Protein AF-A0A966UN75-F1 (afdb_monomer_lite)

Sequence (112 aa):
MVTPQGIENRLVALSKEVDESHQFLESAEYKYHTAKASYEIAIAQARLSFAGEKFRVQDVQDQALLICKDKYEALNVAEATVKAARANATRIRTQVDIARSIGTSVRASLEM

pLDDT: mean 93.8, std 6.37, range [58.09, 98.56]

Structure (mmCIF, N/CA/C/O backbone):
data_AF-A0A966UN75-F1
#
_entry.id   AF-A0A966UN75-F1
#
loop_
_atom_site.group_PDB
_atom_site.id
_atom_site.type_symbol
_atom_site.label_atom_id
_atom_site.label_alt_id
_atom_site.label_comp_id
_atom_site.label_asym_id
_atom_site.label_entity_id
_atom_site.label_seq_id
_atom_site.pdbx_PDB_ins_code
_atom_site.Cartn_x
_atom_site.Cartn_y
_atom_site.Cartn_z
_atom_site.occupancy
_atom_site.B_iso_or_equiv
_atom_site.auth_seq_id
_atom_site.auth_comp_id
_atom_site.auth_asym_id
_atom_site.auth_atom_id
_atom_site.pdbx_PDB_model_num
ATOM 1 N N . MET A 1 1 ? -29.346 0.416 26.987 1.00 58.09 1 MET A N 1
ATOM 2 C CA . MET A 1 1 ? -28.511 0.821 28.137 1.00 58.09 1 MET A CA 1
ATOM 3 C C . MET A 1 1 ? -27.101 0.318 27.870 1.00 58.09 1 MET A C 1
ATOM 5 O O . MET A 1 1 ? -26.964 -0.852 27.536 1.00 58.09 1 MET A O 1
ATOM 9 N N . VAL A 1 2 ? -26.088 1.188 27.889 1.00 76.31 2 VAL A N 1
ATOM 10 C CA . VAL A 1 2 ? -24.690 0.764 27.697 1.00 76.31 2 VAL A CA 1
ATOM 11 C C . VAL A 1 2 ? -24.244 0.068 28.980 1.00 76.31 2 VAL A C 1
ATOM 13 O O . VAL A 1 2 ? -24.348 0.656 30.052 1.00 76.31 2 VAL A O 1
ATOM 16 N N . THR A 1 3 ? -23.808 -1.188 28.886 1.00 85.81 3 THR A N 1
ATOM 17 C CA . THR A 1 3 ? -23.370 -1.983 30.042 1.00 85.81 3 THR A CA 1
ATOM 18 C C . THR A 1 3 ? -21.853 -2.176 30.014 1.0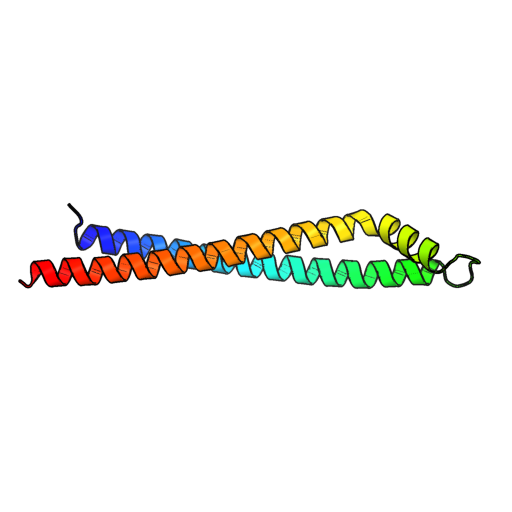0 85.81 3 THR A C 1
ATOM 20 O O . THR A 1 3 ? -21.284 -2.241 28.920 1.00 85.81 3 THR A O 1
ATOM 23 N N . PRO A 1 4 ? -21.184 -2.329 31.174 1.00 86.75 4 PRO A N 1
ATOM 24 C CA . PRO A 1 4 ? -19.757 -2.661 31.224 1.00 86.75 4 PRO A CA 1
ATOM 25 C C . PRO A 1 4 ? -19.409 -3.883 30.365 1.00 86.75 4 PRO A C 1
ATOM 27 O O . PRO A 1 4 ? -18.506 -3.816 29.535 1.00 86.75 4 PRO A O 1
ATOM 30 N N . GLN A 1 5 ? -20.219 -4.944 30.458 1.00 87.75 5 GLN A N 1
ATOM 31 C CA . GLN A 1 5 ? -20.061 -6.155 29.649 1.00 87.75 5 GLN A CA 1
ATOM 32 C C . GLN A 1 5 ? -20.158 -5.881 28.140 1.00 87.75 5 GLN A C 1
ATOM 34 O O . GLN A 1 5 ? -19.411 -6.449 27.346 1.00 87.75 5 GLN A O 1
ATOM 39 N N . GLY A 1 6 ? -21.073 -5.000 27.721 1.00 89.38 6 GLY A N 1
ATOM 40 C CA . GLY A 1 6 ? -21.213 -4.613 26.317 1.00 89.38 6 GLY A CA 1
ATOM 41 C C . GLY A 1 6 ? -19.988 -3.863 25.787 1.00 89.38 6 GLY A C 1
ATOM 42 O O . GLY A 1 6 ? -19.602 -4.056 24.634 1.00 89.38 6 GLY A O 1
ATOM 43 N N . ILE A 1 7 ? -19.347 -3.050 26.632 1.00 89.81 7 ILE A N 1
ATOM 44 C CA . ILE A 1 7 ? -18.121 -2.321 26.282 1.00 89.81 7 ILE A CA 1
ATOM 45 C C . ILE A 1 7 ? -16.931 -3.275 26.196 1.00 89.81 7 ILE A C 1
ATOM 47 O O . ILE A 1 7 ? -16.166 -3.190 25.239 1.00 89.81 7 ILE A O 1
ATOM 51 N N . GLU A 1 8 ? -16.791 -4.208 27.139 1.00 88.75 8 GLU A N 1
ATOM 52 C CA . GLU A 1 8 ? -15.737 -5.229 27.096 1.00 88.75 8 GLU A CA 1
ATOM 53 C C . GLU A 1 8 ? -15.836 -6.086 25.835 1.00 88.75 8 GLU A C 1
ATOM 55 O O . GLU A 1 8 ? -14.857 -6.210 25.100 1.00 88.75 8 GLU A O 1
ATOM 60 N N . ASN A 1 9 ? -17.035 -6.574 25.504 1.00 92.50 9 ASN A N 1
ATOM 61 C CA . ASN A 1 9 ? -17.260 -7.329 24.270 1.00 92.50 9 ASN A CA 1
ATOM 62 C C . ASN A 1 9 ? -16.887 -6.506 23.025 1.00 92.50 9 ASN A C 1
ATOM 64 O O . ASN A 1 9 ? -16.300 -7.035 22.078 1.00 92.50 9 ASN A O 1
ATOM 68 N N . ARG A 1 10 ? -17.185 -5.197 23.021 1.00 91.81 10 ARG A N 1
ATOM 69 C CA . ARG A 1 10 ? -16.806 -4.309 21.913 1.00 91.81 10 ARG A CA 1
ATOM 70 C C . ARG A 1 10 ? -15.298 -4.079 21.844 1.00 91.81 10 ARG A C 1
ATOM 72 O O . ARG A 1 10 ? -14.766 -4.054 20.739 1.00 91.81 10 ARG A O 1
ATOM 79 N N . LEU A 1 11 ? -14.612 -3.933 22.976 1.00 92.25 11 LEU A N 1
ATOM 80 C CA . LEU A 1 11 ? -13.153 -3.799 23.030 1.00 92.25 11 LEU A CA 1
ATOM 81 C C . LEU A 1 11 ? -12.449 -5.068 22.538 1.00 92.25 11 LEU A C 1
ATOM 83 O O . LEU A 1 11 ? -11.479 -4.961 21.794 1.00 92.25 11 LEU A O 1
ATOM 87 N N . VAL A 1 12 ? -12.966 -6.252 22.880 1.00 94.00 12 VAL A N 1
ATOM 88 C CA . VAL A 1 12 ? -12.456 -7.534 22.364 1.00 94.00 12 VAL A CA 1
ATOM 89 C C . VAL A 1 12 ? -12.622 -7.613 20.845 1.00 94.00 12 VAL A C 1
ATOM 91 O O . VAL A 1 12 ? -11.668 -7.934 20.139 1.00 94.00 12 VAL A O 1
ATOM 94 N N . ALA A 1 13 ? -13.802 -7.259 20.324 1.00 94.31 13 ALA A N 1
ATOM 95 C CA . ALA A 1 13 ? -14.038 -7.217 18.880 1.00 94.31 13 ALA A CA 1
ATOM 96 C C . ALA A 1 13 ? -13.100 -6.223 18.173 1.00 94.31 13 ALA A C 1
ATOM 98 O O . ALA A 1 13 ? -12.461 -6.575 17.185 1.00 94.31 13 ALA A O 1
ATOM 99 N N . LEU A 1 14 ? -12.964 -5.009 18.716 1.00 94.19 14 LEU A N 1
ATOM 100 C CA . LEU A 1 14 ? -12.067 -3.989 18.176 1.00 94.19 14 LEU A CA 1
ATOM 101 C C . LEU A 1 14 ? -10.598 -4.422 18.223 1.00 94.19 14 LEU A C 1
ATOM 103 O O . LEU A 1 14 ? -9.865 -4.095 17.302 1.00 94.19 14 LEU A O 1
ATOM 107 N N . SER A 1 15 ? -10.164 -5.174 19.241 1.00 92.44 15 SER A N 1
ATOM 108 C CA . SER A 1 15 ? -8.800 -5.719 1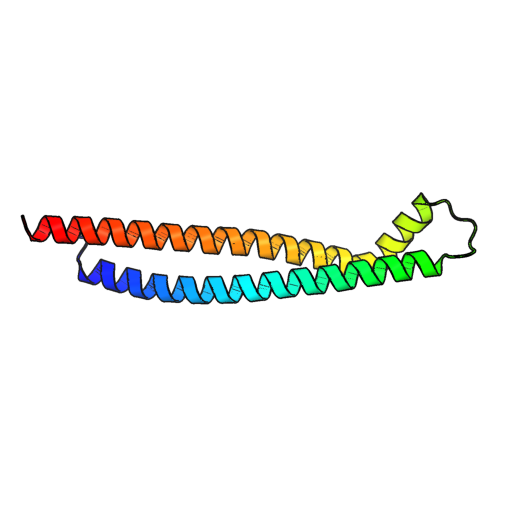9.294 1.00 92.44 15 SER A CA 1
ATOM 109 C C . SER A 1 15 ? -8.517 -6.633 18.105 1.00 92.44 15 SER A C 1
ATOM 111 O O . SER A 1 15 ? -7.481 -6.498 17.465 1.00 92.44 15 SER A O 1
ATOM 113 N N . LYS A 1 16 ? -9.466 -7.509 17.758 1.00 94.75 16 LYS A N 1
ATOM 114 C CA . LYS A 1 16 ? -9.339 -8.369 16.577 1.00 94.75 16 LYS A CA 1
ATOM 115 C C . LYS A 1 16 ? -9.320 -7.551 15.280 1.00 94.75 16 LYS A C 1
ATOM 117 O O . LYS A 1 16 ? -8.483 -7.796 14.419 1.00 94.75 16 LYS A O 1
ATOM 122 N N . GLU A 1 17 ? -10.198 -6.551 15.163 1.00 95.25 17 GLU A N 1
ATOM 123 C CA . GLU A 1 17 ? -10.215 -5.634 14.010 1.00 95.25 17 GLU A CA 1
ATOM 124 C C . GLU A 1 17 ? -8.889 -4.850 13.871 1.00 95.25 17 GLU A C 1
ATOM 126 O O . GLU A 1 17 ? -8.440 -4.584 12.754 1.00 95.25 17 GLU A O 1
ATOM 131 N N . VAL A 1 18 ? -8.244 -4.483 14.988 1.00 95.19 18 VAL A N 1
ATOM 132 C CA . VAL A 1 18 ? -6.922 -3.829 15.005 1.00 95.19 18 VAL A CA 1
ATOM 133 C C . VAL A 1 18 ? -5.858 -4.752 14.420 1.00 95.19 18 VAL A C 1
ATOM 135 O O . VAL A 1 18 ? -5.123 -4.319 13.531 1.00 95.19 18 VAL A O 1
ATOM 138 N N . ASP A 1 19 ? -5.795 -6.003 14.876 1.00 95.50 19 ASP A N 1
ATOM 139 C CA . ASP A 1 19 ? -4.800 -6.973 14.406 1.00 95.50 19 ASP A CA 1
ATOM 140 C C . ASP A 1 19 ? -4.967 -7.254 12.905 1.00 95.50 19 ASP A C 1
ATOM 142 O O . ASP A 1 19 ? -4.003 -7.175 12.139 1.00 95.50 19 ASP A O 1
ATOM 146 N N . GLU A 1 20 ? -6.206 -7.476 12.454 1.00 95.94 20 GLU A N 1
ATOM 147 C CA . GLU A 1 20 ? -6.532 -7.675 11.036 1.00 95.94 20 GLU A CA 1
ATOM 148 C C . GLU A 1 20 ? -6.167 -6.446 10.190 1.00 95.94 20 GLU A C 1
ATOM 150 O O . GLU A 1 20 ? -5.569 -6.571 9.117 1.00 95.94 20 GLU A O 1
ATOM 155 N N . SER A 1 21 ? -6.475 -5.238 10.674 1.00 96.06 21 SER A N 1
ATOM 156 C CA . SER A 1 21 ? -6.124 -4.005 9.966 1.00 96.06 21 SER A CA 1
ATOM 157 C C . SER A 1 21 ? -4.616 -3.775 9.907 1.00 96.06 21 SER A C 1
ATOM 159 O O . SER A 1 21 ? -4.141 -3.203 8.922 1.00 96.06 21 SER A O 1
ATOM 161 N N . HIS A 1 22 ? -3.867 -4.174 10.935 1.00 96.06 22 HIS A N 1
ATOM 162 C CA . HIS A 1 22 ? -2.410 -4.082 10.937 1.00 96.06 22 HIS A CA 1
ATOM 163 C C . HIS A 1 22 ? -1.787 -5.065 9.951 1.00 96.06 22 HIS A C 1
ATOM 165 O O . HIS A 1 22 ? -0.964 -4.648 9.135 1.00 96.06 22 HIS A O 1
ATOM 171 N N . GLN A 1 23 ? -2.234 -6.321 9.953 1.00 97.00 23 GLN A N 1
ATOM 172 C CA . GLN A 1 23 ? -1.768 -7.330 9.002 1.00 97.00 23 GLN A CA 1
ATOM 173 C C . GLN A 1 23 ? -2.081 -6.928 7.552 1.00 97.00 23 GLN A C 1
ATOM 175 O O . GLN A 1 23 ? -1.248 -7.077 6.654 1.00 97.00 23 GLN A O 1
ATOM 180 N N . PHE A 1 24 ? -3.272 -6.371 7.312 1.00 97.31 24 PHE A N 1
ATOM 181 C CA . PHE A 1 24 ? -3.639 -5.864 5.993 1.00 97.31 24 PHE A CA 1
ATOM 182 C C . PHE A 1 24 ? -2.758 -4.686 5.563 1.00 97.31 24 PHE A C 1
ATOM 184 O O . PHE A 1 24 ? -2.293 -4.660 4.421 1.00 97.31 24 PHE A O 1
ATOM 191 N N . LEU A 1 25 ? -2.496 -3.733 6.466 1.00 97.56 25 LEU A N 1
ATOM 192 C CA . LEU A 1 25 ? -1.610 -2.602 6.192 1.00 97.56 25 LEU A CA 1
ATOM 193 C C . LEU A 1 25 ? -0.192 -3.071 5.852 1.00 97.56 25 LEU A C 1
ATOM 195 O O . LEU A 1 25 ? 0.353 -2.636 4.844 1.00 97.56 25 LEU A O 1
ATOM 199 N N . GLU A 1 26 ? 0.377 -3.988 6.630 1.00 97.88 26 GLU A N 1
ATOM 200 C CA . GLU A 1 26 ? 1.703 -4.554 6.360 1.00 97.88 26 GLU A CA 1
ATOM 201 C C . GLU A 1 26 ? 1.768 -5.209 4.971 1.00 97.88 26 GLU A C 1
ATOM 203 O O . GLU A 1 26 ? 2.670 -4.922 4.181 1.00 97.88 26 GLU A O 1
ATOM 208 N N . SER A 1 27 ? 0.767 -6.027 4.624 1.00 97.75 27 SER A N 1
ATOM 209 C CA . SER A 1 27 ? 0.683 -6.653 3.300 1.00 97.75 27 SER A CA 1
ATOM 210 C C . SER A 1 27 ? 0.568 -5.622 2.171 1.00 97.75 27 SER A C 1
ATOM 212 O O . SER A 1 27 ? 1.185 -5.787 1.114 1.00 97.75 27 SER A O 1
ATOM 214 N N . ALA A 1 28 ? -0.213 -4.558 2.376 1.00 98.06 28 ALA A N 1
ATOM 215 C CA . ALA A 1 28 ? -0.374 -3.485 1.400 1.00 98.06 28 ALA A CA 1
ATOM 216 C C . ALA A 1 28 ? 0.938 -2.714 1.184 1.00 98.06 28 ALA A C 1
ATOM 218 O O . ALA A 1 28 ? 1.322 -2.486 0.037 1.00 98.06 28 ALA A O 1
ATOM 219 N N . GLU A 1 29 ? 1.646 -2.365 2.262 1.00 98.19 29 GLU A N 1
ATOM 220 C CA . GLU A 1 29 ? 2.944 -1.673 2.211 1.00 98.19 29 GLU A CA 1
ATOM 221 C C . GLU A 1 29 ? 3.984 -2.521 1.486 1.00 98.19 29 GLU A C 1
ATOM 223 O O . GLU A 1 29 ? 4.670 -2.033 0.586 1.00 98.19 29 GLU A O 1
ATOM 228 N N . TYR A 1 30 ? 4.052 -3.814 1.815 1.00 98.25 30 TYR A N 1
ATOM 229 C CA . TYR A 1 30 ? 4.942 -4.750 1.139 1.00 98.25 30 TYR A CA 1
ATOM 230 C C . TYR A 1 30 ? 4.676 -4.772 -0.371 1.00 98.25 30 TYR A C 1
ATOM 232 O O . TYR A 1 30 ? 5.586 -4.539 -1.166 1.00 98.25 30 TYR A O 1
ATOM 240 N N . LYS A 1 31 ? 3.413 -4.958 -0.781 1.00 97.69 31 LYS A N 1
ATOM 241 C CA . LYS A 1 31 ? 3.023 -4.966 -2.202 1.00 97.69 31 LYS A CA 1
ATOM 242 C C . LYS A 1 31 ? 3.353 -3.653 -2.905 1.00 97.69 31 LYS A C 1
ATOM 244 O O . LYS A 1 31 ? 3.838 -3.688 -4.033 1.00 97.69 31 LYS A O 1
ATOM 249 N N . TYR A 1 32 ? 3.119 -2.514 -2.255 1.00 98.56 32 TYR A N 1
ATOM 250 C CA . TYR A 1 32 ? 3.468 -1.202 -2.797 1.00 98.56 32 TYR A CA 1
ATOM 251 C C . TYR A 1 32 ? 4.972 -1.067 -3.027 1.00 98.56 32 TYR A C 1
ATOM 253 O O . TYR A 1 32 ? 5.392 -0.715 -4.130 1.00 98.56 32 TYR A O 1
ATOM 261 N N . HIS A 1 33 ? 5.794 -1.405 -2.035 1.00 98.38 33 HIS A N 1
ATOM 262 C CA . HIS A 1 33 ? 7.245 -1.313 -2.166 1.00 98.38 33 HIS A CA 1
ATOM 263 C C . HIS A 1 33 ? 7.801 -2.288 -3.209 1.00 98.38 33 HIS A C 1
ATOM 265 O O . HIS A 1 33 ? 8.675 -1.908 -3.990 1.00 98.38 33 HIS A O 1
ATOM 271 N N . THR A 1 34 ? 7.255 -3.503 -3.300 1.00 98.19 34 THR A N 1
ATOM 272 C CA . THR A 1 34 ? 7.609 -4.459 -4.358 1.00 98.19 34 THR A CA 1
ATOM 273 C C . THR A 1 34 ? 7.212 -3.949 -5.745 1.00 98.19 34 THR A C 1
ATOM 275 O O . THR A 1 34 ? 8.026 -3.996 -6.669 1.00 98.19 34 THR A O 1
ATOM 278 N N . ALA A 1 35 ? 5.990 -3.431 -5.909 1.00 98.12 35 ALA A N 1
ATOM 279 C CA . ALA A 1 35 ? 5.518 -2.881 -7.181 1.00 98.12 35 ALA A CA 1
ATOM 280 C C . ALA A 1 35 ? 6.350 -1.666 -7.609 1.00 98.12 35 ALA A C 1
ATOM 282 O O . ALA A 1 35 ? 6.741 -1.569 -8.773 1.00 98.12 35 ALA A O 1
ATOM 283 N N . LYS A 1 36 ? 6.693 -0.789 -6.658 1.00 98.38 36 LYS A N 1
ATOM 284 C CA . LYS A 1 36 ? 7.543 0.382 -6.887 1.00 98.38 36 LYS A CA 1
ATOM 285 C C . LYS A 1 36 ? 8.922 -0.022 -7.387 1.00 98.38 36 LYS A C 1
ATOM 287 O O . LYS A 1 36 ? 9.330 0.433 -8.450 1.00 98.38 36 LYS A O 1
ATOM 292 N N . ALA A 1 37 ? 9.594 -0.925 -6.675 1.00 98.31 37 ALA A N 1
ATOM 293 C CA . ALA A 1 37 ? 10.905 -1.416 -7.083 1.00 98.31 37 ALA A CA 1
ATOM 294 C C . ALA A 1 37 ? 10.851 -2.091 -8.466 1.00 98.31 37 ALA A C 1
ATOM 296 O O . ALA A 1 37 ? 11.709 -1.846 -9.313 1.00 98.31 37 ALA A O 1
ATOM 297 N N . SER A 1 38 ? 9.816 -2.899 -8.733 1.00 97.88 38 SER A N 1
ATOM 298 C CA . SER A 1 38 ? 9.649 -3.552 -10.038 1.00 97.88 38 SER A CA 1
ATOM 299 C C . SER A 1 38 ? 9.455 -2.544 -11.170 1.00 97.88 38 SER A C 1
ATOM 301 O O . SER A 1 38 ? 10.057 -2.708 -12.232 1.00 97.88 38 SER A O 1
ATOM 303 N N . TYR A 1 39 ? 8.637 -1.512 -10.959 1.00 98.38 39 TYR A N 1
ATOM 304 C CA . TYR A 1 39 ? 8.423 -0.454 -11.942 1.00 98.38 39 TYR A CA 1
ATOM 305 C C . TYR A 1 39 ? 9.694 0.372 -12.176 1.00 98.38 39 TYR A C 1
ATOM 307 O O . TYR A 1 39 ? 10.062 0.581 -13.327 1.00 98.38 39 TYR A O 1
ATOM 315 N N . GLU A 1 40 ? 10.398 0.786 -11.118 1.00 98.00 40 GLU A N 1
ATOM 316 C CA . GLU A 1 40 ? 11.629 1.588 -11.217 1.00 98.00 40 GLU A CA 1
ATOM 317 C C . GLU A 1 40 ? 12.746 0.857 -11.975 1.00 98.00 40 GLU A C 1
ATOM 319 O O . GLU A 1 40 ? 13.424 1.451 -12.817 1.00 98.00 40 GLU A O 1
ATOM 324 N N . ILE A 1 41 ? 12.905 -0.447 -11.741 1.00 97.94 41 ILE A N 1
ATOM 325 C CA . ILE A 1 41 ? 13.860 -1.268 -12.494 1.00 97.94 41 ILE A CA 1
ATOM 326 C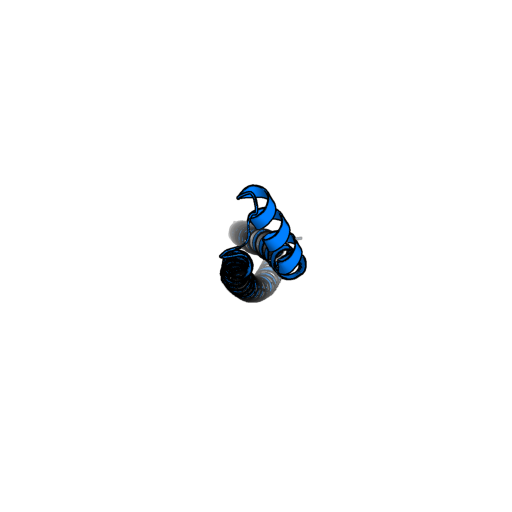 C . ILE A 1 41 ? 13.409 -1.410 -13.952 1.00 97.94 41 ILE A C 1
ATOM 328 O O . ILE A 1 41 ? 14.212 -1.213 -14.865 1.00 97.94 41 ILE A O 1
ATOM 332 N N . ALA A 1 42 ? 12.131 -1.717 -14.189 1.00 97.75 42 ALA A N 1
ATOM 333 C CA . ALA A 1 42 ? 11.613 -1.938 -15.537 1.00 97.75 42 ALA A CA 1
ATOM 334 C C . ALA A 1 42 ? 11.674 -0.673 -16.405 1.00 97.75 42 ALA A C 1
ATOM 336 O O . ALA A 1 42 ? 12.090 -0.745 -17.558 1.00 97.75 42 ALA A O 1
ATOM 337 N N . ILE A 1 43 ? 11.332 0.495 -15.853 1.00 97.38 43 ILE A N 1
ATOM 338 C CA . ILE A 1 43 ? 11.389 1.760 -16.592 1.00 97.38 43 ILE A CA 1
ATOM 339 C C . ILE A 1 43 ? 12.835 2.151 -16.907 1.00 97.38 43 ILE A C 1
ATOM 341 O O . ILE A 1 43 ? 13.108 2.678 -17.984 1.00 97.38 43 ILE A O 1
ATOM 345 N N . ALA A 1 44 ? 13.782 1.863 -16.008 1.00 96.94 44 ALA A N 1
ATOM 346 C CA . ALA A 1 44 ? 15.201 2.069 -16.276 1.00 96.94 44 ALA A CA 1
ATOM 347 C C . ALA A 1 44 ? 15.688 1.153 -17.409 1.00 96.94 44 ALA A C 1
ATOM 349 O O . ALA A 1 44 ? 16.336 1.629 -18.339 1.00 96.94 44 ALA A O 1
ATOM 350 N N . GLN A 1 45 ? 15.315 -0.130 -17.380 1.00 97.06 45 GLN A N 1
ATOM 351 C CA . GLN A 1 45 ? 15.622 -1.083 -18.452 1.00 97.06 45 GLN A CA 1
ATOM 352 C C . GLN A 1 45 ? 15.020 -0.648 -19.793 1.00 97.06 45 GLN A C 1
ATOM 354 O O . GLN A 1 45 ? 15.729 -0.630 -20.796 1.00 97.06 45 GLN A O 1
ATOM 359 N N . ALA A 1 46 ? 13.752 -0.230 -19.806 1.00 96.56 46 ALA A N 1
ATOM 360 C CA . ALA A 1 46 ? 13.076 0.248 -21.009 1.00 96.56 46 ALA A CA 1
ATOM 361 C C . ALA A 1 46 ? 13.726 1.523 -21.568 1.00 96.56 46 ALA A C 1
ATOM 363 O O . ALA A 1 46 ? 13.889 1.662 -22.770 1.00 96.56 46 ALA A O 1
ATOM 364 N N . ARG A 1 47 ? 14.173 2.455 -20.720 1.00 94.62 47 ARG A N 1
ATOM 365 C CA . ARG A 1 47 ? 14.917 3.638 -21.193 1.00 94.62 47 ARG A CA 1
ATOM 366 C C . ARG A 1 47 ? 16.266 3.261 -21.800 1.00 94.62 47 ARG A C 1
ATOM 368 O O . ARG A 1 47 ? 16.656 3.828 -22.816 1.00 94.62 47 ARG A O 1
ATOM 375 N N . LEU A 1 48 ? 16.966 2.305 -21.191 1.00 94.38 48 LEU A N 1
ATOM 376 C CA . LEU A 1 48 ? 18.254 1.823 -21.685 1.00 94.38 48 LEU A CA 1
ATOM 377 C C . LEU A 1 48 ? 18.130 1.030 -22.990 1.00 94.38 48 LEU A C 1
ATOM 379 O O . LEU A 1 48 ? 19.074 1.050 -23.775 1.00 94.38 48 LEU A O 1
ATOM 383 N N . SER A 1 49 ? 16.993 0.383 -23.271 1.00 94.81 49 SER A N 1
ATOM 384 C CA . SER A 1 49 ? 16.811 -0.333 -24.543 1.00 94.81 49 SER A CA 1
ATOM 385 C C . SER A 1 49 ? 16.771 0.589 -25.761 1.00 94.81 49 SER A C 1
ATOM 387 O O . SER A 1 49 ? 17.047 0.133 -26.862 1.00 94.81 49 SER A O 1
ATOM 389 N N . PHE A 1 50 ? 16.487 1.879 -25.568 1.00 92.44 50 PHE A N 1
ATOM 390 C CA . PHE A 1 50 ? 16.537 2.894 -26.626 1.00 92.44 50 PHE A CA 1
ATOM 391 C C . PHE A 1 50 ? 17.913 3.565 -26.758 1.00 92.44 50 PHE A C 1
ATOM 393 O O . PHE A 1 50 ? 18.073 4.523 -27.520 1.00 92.44 50 PHE A O 1
ATOM 400 N N . ALA A 1 51 ? 18.920 3.111 -26.004 1.00 87.44 51 ALA A N 1
ATOM 401 C CA . ALA A 1 51 ? 20.262 3.669 -26.084 1.00 87.44 51 ALA A CA 1
ATOM 402 C C . ALA A 1 51 ? 20.840 3.478 -27.498 1.00 87.44 51 ALA A C 1
ATOM 404 O O . ALA A 1 51 ? 20.977 2.359 -27.983 1.00 87.44 51 ALA A O 1
ATOM 405 N N . GLY A 1 52 ? 21.203 4.587 -28.147 1.00 83.94 52 GLY A N 1
ATOM 406 C CA . GLY A 1 52 ? 21.755 4.594 -29.506 1.00 83.94 52 GLY A CA 1
ATOM 407 C C . GLY A 1 52 ? 20.749 4.948 -30.605 1.00 83.94 52 GLY A C 1
ATOM 408 O O . GLY A 1 52 ? 21.166 5.223 -31.730 1.00 83.94 52 GLY A O 1
ATOM 409 N N . GLU A 1 53 ? 19.454 5.027 -30.293 1.00 87.25 53 GLU A N 1
ATOM 410 C CA . GLU A 1 53 ? 18.442 5.509 -31.234 1.00 87.25 53 GLU A CA 1
ATOM 411 C C . GLU A 1 53 ? 18.317 7.040 -31.208 1.00 87.25 53 GLU A C 1
ATOM 413 O O . GLU A 1 53 ? 18.502 7.696 -30.179 1.00 87.25 53 GLU A O 1
ATOM 418 N N . LYS A 1 54 ? 18.002 7.645 -32.361 1.00 89.81 54 LYS A N 1
ATOM 419 C CA . LYS A 1 54 ? 17.803 9.100 -32.484 1.00 89.81 54 LYS A CA 1
ATOM 420 C C . LYS A 1 54 ? 16.391 9.498 -32.048 1.00 89.81 54 LYS A C 1
ATOM 422 O O . LYS A 1 54 ? 15.599 9.969 -32.861 1.00 89.81 54 LYS A O 1
ATOM 427 N N . PHE A 1 55 ? 16.095 9.338 -30.765 1.00 90.62 55 PHE A N 1
ATOM 428 C CA . PHE A 1 55 ? 14.869 9.850 -30.157 1.00 90.62 55 PHE A CA 1
ATOM 429 C C . PHE A 1 55 ? 15.110 11.147 -29.396 1.00 90.62 55 PHE A C 1
ATOM 431 O O . PHE A 1 55 ? 16.211 11.415 -28.905 1.00 90.62 55 PHE A O 1
ATOM 438 N N . ARG A 1 56 ? 14.057 11.959 -29.254 1.00 93.69 56 ARG A N 1
ATOM 439 C CA . ARG A 1 56 ? 14.068 13.019 -28.244 1.00 93.69 56 ARG A CA 1
ATOM 440 C C . ARG A 1 56 ? 13.926 12.371 -26.873 1.00 93.69 56 ARG A C 1
ATOM 442 O O . ARG A 1 56 ? 13.288 11.334 -26.727 1.00 93.69 56 ARG A O 1
ATOM 449 N N . VAL A 1 57 ? 14.465 13.028 -25.849 1.00 92.38 57 VAL A N 1
ATOM 450 C CA . VAL A 1 57 ? 14.380 12.543 -24.461 1.00 92.38 57 VAL A CA 1
ATOM 451 C C . VAL A 1 57 ? 12.927 12.287 -24.043 1.00 92.38 57 VAL A C 1
ATOM 453 O O . VAL A 1 57 ? 12.657 11.288 -23.384 1.00 92.38 57 VAL A O 1
ATOM 456 N N . GLN A 1 58 ? 11.997 13.151 -24.464 1.00 94.81 58 GLN A N 1
ATOM 457 C CA . GLN A 1 58 ? 10.569 12.997 -24.182 1.00 94.81 58 GLN A CA 1
ATOM 458 C C . GLN A 1 58 ? 9.985 11.729 -24.823 1.00 94.81 58 GLN A C 1
ATOM 460 O O . GLN A 1 58 ? 9.315 10.962 -24.141 1.00 94.81 58 GLN A O 1
ATOM 465 N N . ASP A 1 59 ? 10.309 11.458 -26.090 1.00 95.06 59 ASP A N 1
ATOM 466 C CA . ASP A 1 59 ? 9.797 10.287 -26.812 1.00 95.06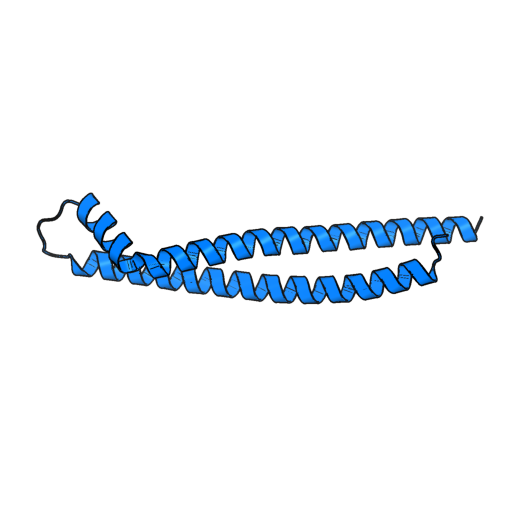 59 ASP A CA 1
ATOM 467 C C . ASP A 1 59 ? 10.250 8.980 -26.136 1.00 95.06 59 ASP A C 1
ATOM 469 O O . ASP A 1 59 ? 9.458 8.054 -25.972 1.00 95.06 59 ASP A O 1
ATOM 473 N N . VAL A 1 60 ? 11.504 8.933 -25.663 1.00 94.62 60 VAL A N 1
ATOM 474 C CA . VAL A 1 60 ? 12.042 7.800 -24.885 1.00 94.62 60 VAL A CA 1
ATOM 475 C C . VAL A 1 60 ? 11.288 7.622 -23.567 1.00 94.62 60 VAL A C 1
ATOM 477 O O . VAL A 1 60 ? 11.014 6.494 -23.158 1.00 94.62 60 VAL A O 1
ATOM 480 N N . GLN A 1 61 ? 10.959 8.717 -22.875 1.00 94.56 61 GLN A N 1
ATOM 481 C CA . GLN A 1 61 ? 10.221 8.656 -21.612 1.00 94.56 61 GLN A CA 1
ATOM 482 C C . GLN A 1 61 ? 8.800 8.130 -21.812 1.00 94.56 61 GLN A C 1
ATOM 484 O O . GLN A 1 61 ? 8.390 7.230 -21.078 1.00 94.56 61 GLN A O 1
ATOM 489 N N . ASP A 1 62 ? 8.091 8.649 -22.812 1.00 96.44 62 ASP A N 1
ATOM 490 C CA . ASP A 1 62 ? 6.709 8.270 -23.098 1.00 96.44 62 ASP A CA 1
ATOM 491 C C . ASP A 1 62 ? 6.629 6.823 -23.605 1.00 96.44 62 ASP A C 1
ATOM 493 O O . ASP A 1 62 ? 5.801 6.044 -23.130 1.00 96.44 62 ASP A O 1
ATOM 497 N N . GLN A 1 63 ? 7.545 6.401 -24.484 1.00 95.62 63 GLN A N 1
ATOM 498 C CA . GLN A 1 63 ? 7.616 5.007 -24.936 1.00 95.62 63 GLN A CA 1
ATOM 499 C C . GLN A 1 63 ? 7.964 4.045 -23.800 1.00 95.62 63 GLN A C 1
ATOM 501 O O . GLN A 1 63 ? 7.309 3.012 -23.652 1.00 95.62 63 GLN A O 1
ATOM 506 N N . ALA A 1 64 ? 8.952 4.378 -22.965 1.00 96.81 64 ALA A N 1
ATOM 507 C CA . ALA A 1 64 ? 9.302 3.546 -21.819 1.00 96.81 64 ALA A CA 1
ATOM 508 C C . ALA A 1 64 ? 8.122 3.411 -20.842 1.00 96.81 64 ALA A C 1
ATOM 510 O O . ALA A 1 64 ? 7.878 2.317 -20.325 1.00 96.81 64 ALA A O 1
ATOM 511 N N . LEU A 1 65 ? 7.362 4.491 -20.619 1.00 96.56 65 LEU A N 1
ATOM 512 C CA . LEU A 1 65 ? 6.164 4.467 -19.780 1.00 96.56 65 LEU A CA 1
ATOM 513 C C . LEU A 1 65 ? 5.084 3.557 -20.372 1.00 96.56 65 LEU A C 1
ATOM 515 O O . LEU A 1 65 ? 4.522 2.744 -19.643 1.00 96.56 65 LEU A O 1
ATOM 519 N N . LEU A 1 66 ? 4.835 3.639 -21.682 1.00 97.25 66 LEU A N 1
ATOM 520 C CA . LEU A 1 66 ? 3.870 2.776 -22.371 1.00 97.25 66 LEU A CA 1
ATOM 521 C C . LEU A 1 66 ? 4.271 1.295 -22.326 1.00 97.25 66 LEU A C 1
ATOM 523 O O . LEU A 1 66 ? 3.413 0.441 -22.106 1.00 97.25 66 LEU A O 1
ATOM 527 N N . ILE A 1 67 ? 5.564 0.986 -22.471 1.00 97.25 67 ILE A N 1
ATOM 528 C CA . ILE A 1 67 ? 6.097 -0.378 -22.298 1.00 97.25 67 ILE A CA 1
ATOM 529 C C . ILE A 1 67 ? 5.858 -0.872 -20.868 1.00 97.25 67 ILE A C 1
ATOM 531 O O . ILE A 1 67 ? 5.516 -2.032 -20.650 1.00 97.25 67 ILE A O 1
ATOM 535 N N . CYS A 1 68 ? 6.021 0.011 -19.885 1.00 97.62 68 CYS A N 1
ATOM 536 C CA . CYS A 1 68 ? 5.892 -0.317 -18.470 1.00 97.62 68 CYS A CA 1
ATOM 537 C C . CYS A 1 68 ? 4.486 -0.063 -17.901 1.00 97.62 68 CYS A C 1
ATOM 539 O O . CYS A 1 68 ? 4.335 -0.087 -16.675 1.00 97.62 68 CYS A O 1
ATOM 541 N N . LYS A 1 69 ? 3.467 0.162 -18.746 1.00 97.62 69 LYS A N 1
ATOM 542 C CA . LYS A 1 69 ? 2.134 0.625 -18.319 1.00 97.62 69 LYS A CA 1
ATOM 543 C C . LYS A 1 69 ? 1.519 -0.262 -17.235 1.00 97.62 69 LYS A C 1
ATOM 545 O O . LYS A 1 69 ? 1.082 0.254 -16.216 1.00 97.62 69 LYS A O 1
ATOM 550 N N . ASP A 1 70 ? 1.605 -1.585 -17.377 1.00 97.69 70 ASP A N 1
ATOM 551 C CA . ASP A 1 70 ? 0.961 -2.520 -16.447 1.00 97.69 70 ASP A CA 1
ATOM 552 C C . ASP A 1 70 ? 1.620 -2.455 -15.060 1.00 97.69 70 ASP A C 1
ATOM 554 O O . ASP A 1 70 ? 0.963 -2.542 -14.024 1.00 97.69 70 ASP A O 1
ATOM 558 N N . LYS A 1 71 ? 2.944 -2.248 -15.023 1.00 97.50 71 LYS A N 1
ATOM 559 C CA . LYS A 1 71 ? 3.697 -2.065 -13.774 1.00 97.50 71 LYS A CA 1
ATOM 560 C C . LYS A 1 71 ? 3.398 -0.715 -13.137 1.00 97.50 71 LYS A C 1
ATOM 562 O O . LYS A 1 71 ? 3.320 -0.628 -11.914 1.00 97.50 71 LYS A O 1
ATOM 567 N N . TYR A 1 72 ? 3.228 0.319 -13.955 1.00 97.94 72 TYR A N 1
ATOM 568 C CA . TYR A 1 72 ? 2.846 1.645 -13.492 1.00 97.94 72 TYR A CA 1
ATOM 569 C C . TYR A 1 72 ? 1.424 1.649 -12.915 1.00 97.94 72 TYR A C 1
ATOM 571 O O . TYR A 1 72 ? 1.197 2.175 -11.827 1.00 97.94 72 TYR A O 1
ATOM 579 N N . GLU A 1 73 ? 0.469 1.006 -13.582 1.00 97.94 73 GLU A N 1
ATOM 580 C CA . GLU A 1 73 ? -0.894 0.814 -13.079 1.00 97.94 73 GLU A CA 1
ATOM 581 C C . GLU A 1 73 ? -0.892 0.021 -11.768 1.00 97.94 73 GLU A C 1
ATOM 583 O O . GLU A 1 73 ? -1.482 0.462 -10.780 1.00 97.94 73 GLU A O 1
ATOM 588 N N . ALA A 1 74 ? -0.155 -1.094 -11.710 1.00 97.56 74 ALA A N 1
ATOM 589 C CA . ALA A 1 74 ? -0.021 -1.896 -10.495 1.00 97.56 74 ALA A CA 1
ATOM 590 C C . ALA A 1 74 ? 0.572 -1.098 -9.320 1.00 97.56 74 ALA A C 1
ATOM 592 O O . ALA A 1 74 ? 0.085 -1.214 -8.193 1.00 97.56 74 ALA A O 1
ATOM 593 N N . LEU A 1 75 ? 1.583 -0.259 -9.575 1.00 98.25 75 LEU A N 1
ATOM 594 C CA . LEU A 1 75 ? 2.146 0.656 -8.580 1.00 98.25 75 LEU A CA 1
ATOM 595 C C . LEU A 1 75 ? 1.080 1.623 -8.045 1.00 98.25 75 LEU A C 1
ATOM 597 O O . LEU A 1 75 ? 0.924 1.743 -6.830 1.00 98.25 75 LEU A O 1
ATOM 601 N N . ASN A 1 76 ? 0.318 2.267 -8.930 1.00 98.06 76 ASN A N 1
ATOM 602 C CA . ASN A 1 76 ? -0.722 3.221 -8.537 1.00 98.06 76 ASN A CA 1
ATOM 603 C C . ASN A 1 76 ? -1.848 2.557 -7.725 1.00 98.06 76 ASN A C 1
ATOM 605 O O . ASN A 1 76 ? -2.298 3.106 -6.717 1.00 98.06 76 ASN A O 1
ATOM 609 N N . VAL A 1 77 ? -2.276 1.352 -8.113 1.00 98.12 77 VAL A N 1
ATOM 610 C CA . VAL A 1 77 ? -3.269 0.570 -7.356 1.00 98.12 77 VAL A CA 1
ATOM 611 C C . VAL A 1 77 ? -2.739 0.214 -5.966 1.00 98.12 77 VAL A C 1
ATOM 613 O O . VAL A 1 77 ? -3.456 0.352 -4.969 1.00 98.12 77 VAL A O 1
ATOM 616 N N . ALA A 1 78 ? -1.478 -0.212 -5.873 1.00 98.06 78 ALA A N 1
ATOM 617 C CA . ALA A 1 78 ? -0.861 -0.540 -4.594 1.00 98.06 78 ALA A CA 1
ATOM 618 C C . ALA A 1 78 ? -0.728 0.699 -3.691 1.00 98.06 78 ALA A C 1
ATOM 620 O O . ALA A 1 78 ? -1.037 0.624 -2.501 1.00 98.06 78 ALA A O 1
ATOM 621 N N . GLU A 1 79 ? -0.367 1.858 -4.250 1.00 98.19 79 GLU A N 1
ATOM 622 C CA . GLU A 1 79 ? -0.303 3.124 -3.511 1.00 98.19 79 GLU A CA 1
ATOM 623 C C . GLU A 1 79 ? -1.676 3.533 -2.957 1.00 98.19 79 GLU A C 1
ATOM 625 O O . GLU A 1 79 ? -1.800 3.890 -1.781 1.00 98.19 79 GLU A O 1
ATOM 630 N N . ALA A 1 80 ? -2.726 3.446 -3.778 1.00 98.31 80 ALA A N 1
ATOM 631 C CA . ALA A 1 80 ? -4.093 3.720 -3.341 1.00 98.31 80 ALA A CA 1
ATOM 632 C C . ALA A 1 80 ? -4.524 2.772 -2.209 1.00 98.31 80 ALA A C 1
ATOM 634 O O . ALA A 1 80 ? -5.124 3.207 -1.222 1.00 98.31 80 ALA A O 1
ATOM 635 N N . THR A 1 81 ? -4.149 1.494 -2.311 1.00 98.12 81 THR A N 1
ATOM 636 C CA . THR A 1 81 ? -4.440 0.476 -1.292 1.00 98.12 81 THR A CA 1
ATOM 637 C C . THR A 1 81 ? -3.753 0.799 0.036 1.00 98.12 81 THR A C 1
ATOM 639 O O . THR A 1 81 ? -4.399 0.751 1.081 1.00 98.12 81 THR A O 1
ATOM 642 N N . VAL A 1 82 ? -2.477 1.201 0.015 1.00 98.19 82 VAL A N 1
ATOM 643 C CA . VAL A 1 82 ? -1.746 1.628 1.223 1.00 98.19 82 VAL A CA 1
ATOM 644 C C . VAL A 1 82 ? -2.403 2.844 1.869 1.00 98.19 82 VAL A C 1
ATOM 646 O O . VAL A 1 82 ? -2.621 2.855 3.082 1.00 98.19 82 VAL A O 1
ATOM 649 N N . LYS A 1 83 ? -2.767 3.863 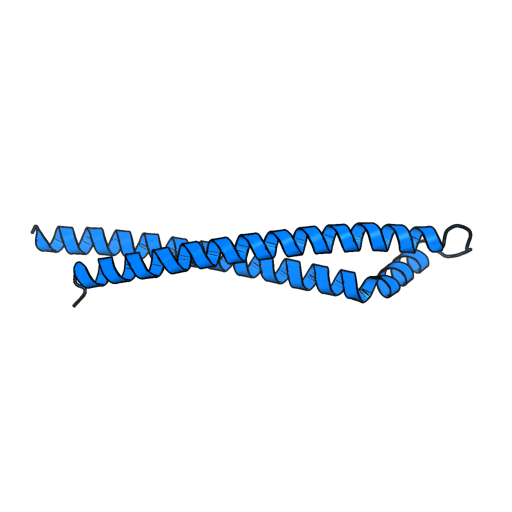1.078 1.00 98.06 83 LYS A N 1
ATOM 650 C CA . LYS A 1 83 ? -3.450 5.062 1.596 1.00 98.06 83 LYS A CA 1
ATOM 651 C C . LYS A 1 83 ? -4.758 4.697 2.300 1.00 98.06 83 LYS A C 1
ATOM 653 O O . LYS A 1 83 ? -4.998 5.159 3.417 1.00 98.06 83 LYS A O 1
ATOM 658 N N . ALA A 1 84 ? -5.561 3.827 1.690 1.00 97.56 84 ALA A N 1
ATOM 659 C CA . ALA A 1 84 ? -6.798 3.333 2.288 1.00 97.56 84 ALA A CA 1
ATOM 660 C C . ALA A 1 84 ? -6.541 2.520 3.571 1.00 97.56 84 ALA A C 1
ATOM 662 O O . ALA A 1 84 ? -7.204 2.742 4.587 1.00 97.56 84 ALA A O 1
ATOM 663 N N . ALA A 1 85 ? -5.544 1.631 3.564 1.00 97.50 85 ALA A N 1
ATOM 664 C CA . ALA A 1 85 ? -5.188 0.810 4.719 1.00 97.50 85 ALA A CA 1
ATOM 665 C C . ALA A 1 85 ? -4.715 1.655 5.916 1.00 97.50 85 ALA A C 1
ATOM 667 O O . ALA A 1 85 ? -5.156 1.427 7.044 1.00 97.50 85 ALA A O 1
ATOM 668 N N . ARG A 1 86 ? -3.885 2.684 5.681 1.00 97.31 86 ARG A N 1
ATOM 669 C CA . ARG A 1 86 ? -3.425 3.622 6.726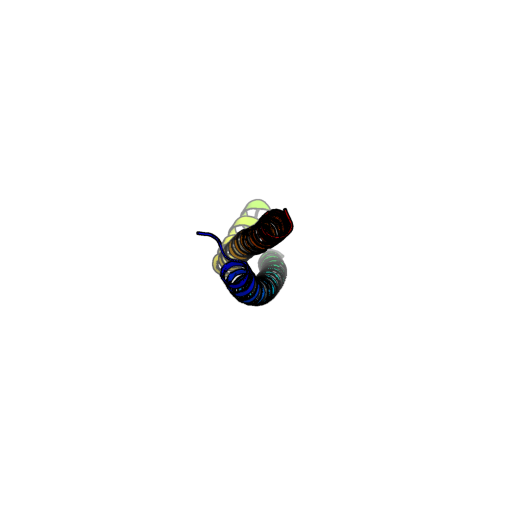 1.00 97.31 86 ARG A CA 1
ATOM 670 C C . ARG A 1 86 ? -4.586 4.397 7.348 1.00 97.31 86 ARG A C 1
ATOM 672 O O . ARG A 1 86 ? -4.655 4.539 8.573 1.00 97.31 86 ARG A O 1
ATOM 679 N N . ALA A 1 87 ? -5.512 4.873 6.515 1.00 97.12 87 ALA A N 1
ATOM 680 C CA . ALA A 1 87 ? -6.719 5.548 6.981 1.00 97.12 87 ALA A CA 1
ATOM 681 C C . ALA A 1 87 ? -7.591 4.612 7.834 1.00 97.12 87 ALA A C 1
ATOM 683 O O . ALA A 1 87 ? -8.048 5.008 8.908 1.00 97.12 87 ALA A O 1
ATOM 684 N N . ASN A 1 88 ? -7.766 3.354 7.414 1.00 96.19 88 ASN A N 1
ATOM 685 C CA . ASN A 1 88 ? -8.544 2.376 8.172 1.00 96.19 88 ASN A CA 1
ATOM 686 C C . ASN A 1 88 ? -7.902 2.024 9.523 1.00 96.19 88 ASN A C 1
ATOM 688 O O . ASN A 1 88 ? -8.593 2.042 10.540 1.00 96.19 88 ASN A O 1
ATOM 692 N N . ALA A 1 89 ? -6.588 1.790 9.558 1.00 95.50 89 ALA A N 1
ATOM 693 C CA . ALA A 1 89 ? -5.865 1.518 10.803 1.00 95.50 89 ALA A CA 1
ATOM 694 C C . ALA A 1 89 ? -6.004 2.679 11.803 1.00 95.50 89 ALA A C 1
ATOM 696 O O . ALA A 1 89 ? -6.214 2.472 12.999 1.00 95.50 89 ALA A O 1
ATOM 697 N N . THR A 1 90 ? -5.954 3.917 11.302 1.00 95.44 90 THR A N 1
ATOM 698 C CA . THR A 1 90 ? -6.162 5.120 12.120 1.00 95.44 90 THR A CA 1
ATOM 699 C C . THR A 1 90 ? -7.593 5.191 12.649 1.00 95.44 90 THR A C 1
ATOM 701 O O . THR A 1 90 ? -7.795 5.393 13.844 1.00 95.44 90 THR A O 1
ATOM 704 N N . ARG A 1 91 ? -8.590 4.950 11.786 1.00 96.50 91 ARG A N 1
ATOM 705 C CA . ARG A 1 91 ? -10.012 4.935 12.158 1.00 96.50 91 ARG A CA 1
ATOM 706 C C . ARG A 1 91 ? -10.300 3.931 13.274 1.00 96.50 91 ARG A C 1
ATOM 708 O O . ARG A 1 91 ? -10.994 4.274 14.227 1.00 96.50 91 ARG A O 1
ATOM 715 N N . ILE A 1 92 ? -9.786 2.705 13.167 1.00 94.81 92 ILE A N 1
ATOM 716 C CA . ILE A 1 92 ? -10.024 1.654 14.168 1.00 94.81 92 ILE A CA 1
ATOM 717 C C . ILE A 1 92 ? -9.360 2.024 15.499 1.00 94.81 92 ILE A C 1
ATOM 719 O O . ILE A 1 92 ? -9.991 1.889 16.547 1.00 94.81 92 ILE A O 1
ATOM 723 N N . ARG A 1 93 ? -8.143 2.585 15.477 1.00 93.69 93 ARG A N 1
ATOM 724 C CA . ARG A 1 93 ? -7.488 3.096 16.692 1.00 93.69 93 ARG A CA 1
ATOM 725 C C . ARG A 1 93 ? -8.346 4.145 17.401 1.00 93.69 93 ARG A C 1
ATOM 727 O O . ARG A 1 93 ? -8.586 4.024 18.597 1.00 93.69 93 ARG A O 1
ATOM 734 N N . THR A 1 94 ? -8.898 5.103 16.656 1.00 96.00 94 THR A N 1
ATOM 735 C CA . THR A 1 94 ? -9.828 6.094 17.215 1.00 96.00 94 THR A CA 1
ATOM 736 C C . THR A 1 94 ? -11.069 5.436 17.830 1.00 96.00 94 THR A C 1
ATOM 738 O O . THR A 1 94 ? -11.524 5.857 18.891 1.00 96.00 94 THR A O 1
ATOM 741 N N . GLN A 1 95 ? -11.613 4.380 17.216 1.00 94.69 95 GLN A N 1
ATOM 742 C CA . GLN A 1 95 ? -12.749 3.643 17.786 1.00 94.69 95 GLN A CA 1
ATOM 743 C C . GLN A 1 95 ? -12.397 2.935 19.100 1.00 94.69 95 GLN A C 1
ATOM 745 O O . GLN A 1 95 ? -13.231 2.905 20.007 1.00 94.69 95 GLN A O 1
ATOM 750 N N . VAL A 1 96 ? -11.176 2.409 19.231 1.00 94.75 96 VAL A N 1
ATOM 751 C CA . VAL A 1 96 ? -10.675 1.835 20.491 1.00 94.75 96 VAL A CA 1
ATOM 752 C C . VAL A 1 96 ? -10.605 2.901 21.582 1.00 94.75 96 VAL A C 1
ATOM 754 O O . VAL A 1 96 ? -11.083 2.660 22.691 1.00 94.75 96 VAL A O 1
ATOM 757 N N . ASP A 1 97 ? -10.070 4.083 21.278 1.00 94.44 97 ASP A N 1
ATOM 758 C CA . ASP A 1 97 ? -9.953 5.174 22.253 1.00 94.44 97 ASP A CA 1
ATOM 759 C C . ASP A 1 97 ? -11.329 5.664 22.726 1.00 94.44 97 ASP A C 1
ATOM 761 O O . ASP A 1 97 ? -11.555 5.843 23.926 1.00 94.44 97 ASP A O 1
ATOM 765 N N . ILE A 1 98 ? -12.288 5.783 21.801 1.00 93.19 98 ILE A N 1
ATOM 766 C CA . ILE A 1 98 ? -13.686 6.103 22.122 1.00 93.19 98 ILE A CA 1
ATOM 767 C C . ILE A 1 98 ? -14.289 5.029 23.036 1.00 93.19 98 ILE A C 1
ATOM 769 O O . ILE A 1 98 ? -14.895 5.359 24.055 1.00 93.19 98 ILE A O 1
ATOM 773 N N . ALA A 1 99 ? -14.107 3.745 22.714 1.00 92.69 99 ALA A N 1
ATOM 774 C CA . ALA A 1 99 ? -14.643 2.648 23.517 1.00 92.69 99 ALA A CA 1
ATOM 775 C C . ALA A 1 99 ? -14.034 2.604 24.930 1.00 92.69 99 ALA A C 1
ATOM 777 O O . ALA A 1 99 ? -14.760 2.383 25.901 1.00 92.69 99 ALA A O 1
ATOM 778 N N . ARG A 1 100 ? -12.727 2.872 25.071 1.00 91.62 100 ARG A N 1
ATOM 779 C CA . ARG A 1 100 ? -12.059 2.990 26.380 1.00 91.62 100 ARG A CA 1
ATOM 780 C C . ARG A 1 100 ? -12.613 4.156 27.193 1.00 91.62 100 ARG A C 1
ATOM 782 O O . ARG A 1 100 ? -12.926 3.965 28.366 1.00 91.62 100 ARG A O 1
ATOM 789 N N . SER A 1 101 ? -12.781 5.320 26.564 1.00 93.44 101 SER A N 1
ATOM 790 C CA . SER A 1 101 ? -13.348 6.514 27.200 1.00 93.44 101 SER A CA 1
ATOM 791 C C . SER A 1 101 ? -14.769 6.257 27.719 1.00 93.44 101 SER A C 1
ATOM 793 O O . SER A 1 101 ? -15.048 6.444 28.906 1.00 93.44 101 SER A O 1
ATOM 795 N N . ILE A 1 102 ? -15.643 5.684 26.883 1.00 91.69 102 ILE A N 1
ATOM 796 C CA . ILE A 1 102 ? -17.001 5.294 27.296 1.00 91.69 102 ILE A CA 1
ATOM 797 C C . ILE A 1 102 ? -16.947 4.266 28.440 1.00 91.69 102 ILE A C 1
ATOM 799 O O . ILE A 1 102 ? -17.707 4.375 29.401 1.00 91.69 102 ILE A O 1
ATOM 803 N N . GLY A 1 103 ? -16.018 3.305 28.381 1.00 90.25 103 GLY A N 1
ATOM 804 C CA . GLY A 1 103 ? -15.776 2.322 29.442 1.00 90.25 103 GLY A CA 1
ATOM 805 C C . GLY A 1 103 ? -15.426 2.938 30.791 1.00 90.25 103 GLY A C 1
ATOM 806 O O . GLY A 1 103 ? -15.939 2.486 31.816 1.00 90.25 103 GLY A O 1
ATOM 807 N N . THR A 1 104 ? -14.582 3.970 30.798 1.00 90.00 104 THR A N 1
ATOM 808 C CA . THR A 1 104 ? -14.247 4.705 32.025 1.00 90.00 104 THR A CA 1
ATOM 809 C C . THR A 1 104 ? -15.444 5.476 32.574 1.00 90.00 104 THR A C 1
ATOM 811 O O . THR A 1 104 ? -15.715 5.384 33.768 1.00 90.00 104 THR A O 1
ATOM 814 N N . SER A 1 105 ? -16.216 6.156 31.718 1.00 89.19 105 SER A N 1
ATOM 815 C CA . SER A 1 105 ? -17.406 6.898 32.150 1.00 89.19 105 SER A CA 1
ATOM 816 C C . SER A 1 105 ? -18.485 5.987 32.735 1.00 89.19 105 SER A C 1
ATOM 818 O O . SER A 1 105 ? -19.025 6.294 33.791 1.00 89.19 105 SER A O 1
ATOM 820 N N . VAL A 1 106 ? -18.774 4.847 32.094 1.00 89.19 106 VAL A N 1
ATOM 821 C CA . VAL A 1 106 ? -19.801 3.908 32.577 1.00 89.19 106 VAL A CA 1
ATOM 822 C C . VAL A 1 106 ? -19.416 3.290 33.920 1.00 89.19 106 VAL A C 1
ATOM 824 O O . VAL A 1 106 ? -20.284 3.136 34.772 1.00 89.19 106 VAL A O 1
ATOM 827 N N . ARG A 1 107 ? -18.132 2.976 34.144 1.00 85.50 107 ARG A N 1
ATOM 828 C CA . ARG A 1 107 ? -17.663 2.510 35.459 1.00 85.50 107 ARG A CA 1
ATOM 829 C C . ARG A 1 107 ? -17.794 3.587 36.530 1.00 85.50 107 ARG A C 1
ATOM 831 O O . ARG A 1 107 ? -18.377 3.310 37.569 1.00 85.50 107 ARG A O 1
ATOM 838 N N . ALA A 1 108 ? -17.351 4.810 36.247 1.00 88.44 108 ALA A N 1
ATOM 839 C CA . ALA A 1 108 ? -17.485 5.922 37.187 1.00 88.44 108 ALA A CA 1
ATOM 840 C C . ALA A 1 108 ? -18.952 6.188 37.573 1.00 88.44 108 ALA A C 1
ATOM 842 O O . ALA A 1 108 ? -19.243 6.484 38.725 1.00 88.44 108 ALA A O 1
ATOM 843 N N . SER A 1 109 ? -19.894 6.037 36.635 1.00 86.00 109 SER A N 1
ATOM 844 C CA . SER A 1 109 ? -21.332 6.168 36.915 1.00 86.00 109 SER A CA 1
ATOM 845 C C . SER A 1 109 ? -21.939 5.032 37.744 1.00 86.00 109 SER A C 1
ATOM 847 O O . SER A 1 109 ? -23.052 5.201 38.222 1.00 86.00 109 SER A O 1
ATOM 849 N N . LEU A 1 110 ? -21.268 3.884 37.880 1.00 85.25 110 LEU A N 1
ATOM 850 C CA . LEU A 1 110 ? -21.710 2.774 38.738 1.00 85.25 110 LEU A CA 1
ATOM 851 C C . LEU A 1 110 ? -21.128 2.859 40.157 1.00 85.25 110 LEU A C 1
ATOM 853 O O . LEU A 1 110 ? -21.640 2.201 41.057 1.00 85.25 110 LEU A O 1
ATOM 857 N N . GLU A 1 111 ? -20.047 3.622 40.336 1.00 81.44 111 GLU A N 1
ATOM 858 C CA . GLU A 1 111 ? -19.393 3.866 41.629 1.00 81.44 111 GLU A CA 1
ATOM 859 C C . GLU A 1 111 ? -19.963 5.093 42.373 1.00 81.44 111 GLU A C 1
ATOM 861 O O . GLU A 1 111 ? -19.669 5.268 43.556 1.00 81.44 111 GLU A O 1
ATOM 866 N N . MET A 1 112 ? -20.767 5.925 41.693 1.00 58.59 112 MET A N 1
ATOM 867 C CA . MET A 1 112 ? -21.553 7.036 42.262 1.00 58.59 112 MET A CA 1
ATOM 868 C C . MET A 1 112 ? -22.947 6.577 42.688 1.00 58.59 112 MET A C 1
ATOM 870 O O . MET A 1 112 ? -23.412 7.068 43.740 1.00 58.59 112 MET A O 1
#

Foldseek 3Di:
DDDLVNLVVVLVVLVVVLVVLVVQLVVLVVQLVVLVVVLVVQLVVQLVVCPPPPDDPVVSNVRSCVVSVVSVVSNVVSVVSNVVSVVSSVVSVVVSVVSVVVSVVNVVVVVD

Secondary structure (DSSP, 8-state):
---HHHHHHHHHHHHHHHHHHHHHHHHHHHHHHHHHHHHHHHHHHHHHHTTTS---HHHHHHHHHHHTHHHHHHHHHHHHHHHHHHHHHHHHHHHHHHHHHHHHHHHHHHH-

Radius of gyration: 24.19 Å; chains: 1; bounding box: 50×21×75 Å